Protein AF-A0A8T7BYX7-F1 (afdb_monomer)

Secondary structure (DSSP, 8-state):
------TTTHHHHHHHHHHH-S-EEEE--SSHHHHHHHHHHHTTS-GGGEEEE----TT--HHHHHHHHHHHHHHHTTTSSSPPPTTGGGSSEEEEEGGGEEEEESSHHHHHHHTT-S------------

Nearest PDB structures (foldseek):
  6b2o-assembly1_A  TM=6.952E-01  e=5.140E-01  Lactiplantibacillus plantarum
  5unm-assembly1_E  TM=6.655E-01  e=6.237E-01  Lactiplantibacillus plantarum
  6utt-assembly1_A  TM=6.910E-01  e=8.071E-01  Lactiplantibacillus plantarum
  5udr-assembly1_A  TM=6.917E-01  e=9.181E-01  Lactiplantibacillus plantarum
  5udv-assembly1_E  TM=5.886E-01  e=6.237E-01  Lactiplantibacillus plantarum WCFS1

Foldseek 3Di:
DDDDDDPPCVVVVLLVCLVPAQADEQEFADDPVSLVSLLSSQVPHFQLRYKYFQDPDPPRDPVRSLVRLVSQQVSQPVRAPHGDDSVLSSARMWGADPRRHIDGDNDVVRSCVVSVNPPPPPPDPPPPDD

Structure (mmCIF, N/CA/C/O backbone):
data_AF-A0A8T7BYX7-F1
#
_entry.id   AF-A0A8T7BYX7-F1
#
loop_
_atom_site.group_PDB
_atom_site.id
_atom_site.type_symbol
_atom_site.label_atom_id
_atom_site.label_alt_id
_atom_site.label_comp_id
_atom_site.label_asym_id
_atom_site.label_entity_id
_atom_site.label_seq_id
_atom_site.pdbx_PDB_ins_code
_atom_site.Cartn_x
_atom_site.Cartn_y
_atom_site.Cartn_z
_atom_site.occupancy
_atom_site.B_iso_or_equiv
_atom_site.auth_seq_id
_atom_site.auth_comp_id
_atom_site.auth_asym_id
_atom_site.auth_atom_id
_atom_site.pdbx_PDB_model_num
ATOM 1 N N . HIS A 1 1 ? 11.652 -15.742 9.737 1.00 40.00 1 HIS A N 1
ATOM 2 C CA . HIS A 1 1 ? 11.563 -17.059 9.067 1.00 40.00 1 HIS A CA 1
ATOM 3 C C . HIS A 1 1 ? 11.508 -16.824 7.559 1.00 40.00 1 HIS A C 1
ATOM 5 O O . HIS A 1 1 ? 10.783 -15.927 7.155 1.00 40.00 1 HIS A O 1
ATOM 11 N N . ARG A 1 2 ? 12.275 -17.551 6.734 1.00 43.56 2 ARG A N 1
ATOM 12 C CA . ARG A 1 2 ? 12.203 -17.481 5.259 1.00 43.56 2 ARG A CA 1
ATOM 13 C C . ARG A 1 2 ? 11.669 -18.828 4.767 1.00 43.56 2 ARG A C 1
ATOM 15 O O . ARG A 1 2 ? 12.250 -19.848 5.122 1.00 43.56 2 ARG A O 1
ATOM 22 N N . LEU A 1 3 ? 10.552 -18.833 4.042 1.00 48.19 3 LEU A N 1
ATOM 23 C CA . LEU A 1 3 ? 9.864 -20.043 3.575 1.00 48.19 3 LEU A CA 1
ATOM 24 C C . LEU A 1 3 ? 9.973 -20.094 2.046 1.00 48.19 3 LEU A C 1
ATOM 26 O O . LEU A 1 3 ? 9.610 -19.130 1.379 1.00 48.19 3 LEU A O 1
ATOM 30 N N . TYR A 1 4 ? 10.520 -21.181 1.504 1.00 48.09 4 TYR A 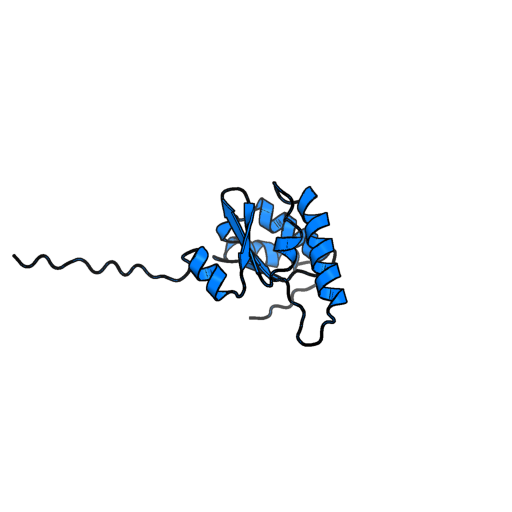N 1
ATOM 31 C CA . TYR A 1 4 ? 10.539 -21.441 0.064 1.00 48.09 4 TYR A CA 1
ATOM 32 C C . TYR A 1 4 ? 9.422 -22.434 -0.245 1.00 48.09 4 TYR A C 1
ATOM 34 O O . TYR A 1 4 ? 9.427 -23.542 0.285 1.00 48.09 4 TYR A O 1
ATOM 42 N N . VAL A 1 5 ? 8.463 -22.024 -1.073 1.00 53.12 5 VAL A N 1
ATOM 43 C CA . VAL A 1 5 ? 7.331 -22.854 -1.502 1.00 53.12 5 VAL A CA 1
ATOM 44 C C . VAL A 1 5 ? 7.471 -23.125 -2.999 1.00 53.12 5 VAL A C 1
ATOM 46 O O . VAL A 1 5 ? 7.904 -22.247 -3.747 1.00 53.12 5 VAL A O 1
ATOM 49 N N . GLY A 1 6 ? 7.154 -24.349 -3.427 1.00 51.69 6 GLY A N 1
ATOM 50 C CA . GLY A 1 6 ? 7.146 -24.733 -4.840 1.00 51.69 6 GLY A CA 1
ATOM 51 C C . GLY A 1 6 ? 6.195 -23.859 -5.667 1.00 51.69 6 GLY A C 1
ATOM 52 O O . GLY A 1 6 ? 5.229 -23.304 -5.143 1.00 51.69 6 GLY A O 1
ATOM 53 N N . HIS A 1 7 ? 6.482 -23.736 -6.966 1.00 57.00 7 HIS A N 1
ATOM 54 C CA . HIS A 1 7 ? 5.829 -22.804 -7.897 1.00 57.00 7 HIS A CA 1
ATOM 55 C C . HIS A 1 7 ? 4.289 -22.908 -7.936 1.00 57.00 7 HIS A C 1
ATOM 57 O O . HIS A 1 7 ? 3.628 -21.913 -8.229 1.00 57.00 7 HIS A O 1
ATOM 63 N N . ASP A 1 8 ? 3.722 -24.052 -7.544 1.00 58.06 8 ASP A N 1
ATOM 64 C CA . ASP A 1 8 ? 2.284 -24.323 -7.649 1.00 58.06 8 ASP A CA 1
ATOM 65 C C . ASP A 1 8 ? 1.480 -24.081 -6.353 1.00 58.06 8 ASP A C 1
ATOM 67 O O . ASP A 1 8 ? 0.257 -24.022 -6.408 1.00 58.06 8 ASP A O 1
ATOM 71 N N . SER A 1 9 ? 2.121 -23.871 -5.193 1.00 67.25 9 SER A N 1
ATOM 72 C CA . SER A 1 9 ? 1.434 -23.770 -3.881 1.00 67.25 9 SER A CA 1
ATOM 73 C C . SER A 1 9 ? 1.776 -22.521 -3.055 1.00 67.25 9 SER A C 1
ATOM 75 O O . SER A 1 9 ? 1.276 -22.328 -1.941 1.00 67.25 9 SER A O 1
ATOM 77 N N . TRP A 1 10 ? 2.601 -21.617 -3.592 1.00 78.00 10 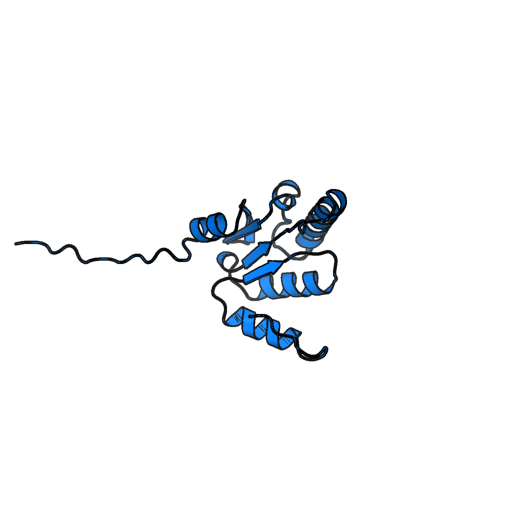TRP A N 1
ATOM 78 C CA . TRP A 1 10 ? 3.013 -20.410 -2.864 1.00 78.00 10 TRP A CA 1
ATOM 79 C C . TRP A 1 10 ? 1.851 -19.440 -2.609 1.00 78.00 10 TRP A C 1
ATOM 81 O O . TRP A 1 10 ? 1.795 -18.834 -1.542 1.00 78.00 10 TRP A O 1
ATOM 91 N N . LYS A 1 11 ? 0.882 -19.342 -3.532 1.00 79.31 11 LYS A N 1
ATOM 92 C CA . LYS A 1 11 ? -0.290 -18.462 -3.380 1.00 79.31 11 LYS A CA 1
ATOM 93 C C . LYS A 1 11 ? -1.172 -18.866 -2.203 1.00 79.31 11 LYS A C 1
ATOM 95 O O . LYS A 1 11 ? -1.575 -18.007 -1.429 1.00 79.31 11 LYS A O 1
ATOM 100 N N . GLU A 1 12 ? -1.440 -20.159 -2.044 1.00 82.00 12 GLU A N 1
ATOM 101 C CA . GLU A 1 12 ? -2.227 -20.677 -0.917 1.00 82.00 12 GLU A CA 1
ATOM 102 C C . GLU A 1 12 ? -1.525 -20.411 0.414 1.00 82.00 12 GLU A C 1
ATOM 104 O O . GLU A 1 12 ? -2.153 -19.976 1.375 1.00 82.00 12 GLU A O 1
ATOM 109 N N . THR A 1 13 ? -0.200 -20.572 0.440 1.00 82.12 13 THR A N 1
ATOM 110 C CA . THR A 1 13 ? 0.608 -20.259 1.625 1.00 82.12 13 THR A CA 1
ATOM 111 C C . THR A 1 13 ? 0.541 -18.771 1.975 1.00 82.12 13 THR A C 1
ATOM 113 O O . THR A 1 13 ? 0.392 -18.423 3.144 1.00 82.12 13 THR A O 1
ATOM 116 N N . VAL A 1 14 ? 0.623 -17.879 0.981 1.00 81.25 14 VAL A N 1
ATOM 117 C CA . VAL A 1 14 ? 0.481 -16.430 1.196 1.00 81.25 14 VAL A CA 1
ATOM 118 C C . VAL A 1 14 ? -0.894 -16.104 1.779 1.00 81.25 14 VAL A C 1
ATOM 120 O O . VAL A 1 14 ? -0.974 -15.345 2.741 1.00 81.25 14 VAL A O 1
ATOM 123 N N . LEU A 1 15 ? -1.962 -16.711 1.257 1.00 84.00 15 LEU A N 1
ATOM 124 C CA . LEU A 1 15 ? -3.319 -16.502 1.764 1.00 84.00 15 LEU A CA 1
ATOM 125 C C . LEU A 1 15 ? -3.506 -17.017 3.204 1.00 84.00 15 LEU A C 1
ATOM 127 O O . LEU A 1 15 ? -4.129 -16.321 4.005 1.00 84.00 15 LEU A O 1
ATOM 131 N N . ASP A 1 16 ? -2.943 -18.177 3.563 1.00 83.75 16 ASP A N 1
ATOM 132 C CA . ASP A 1 16 ? -2.970 -18.678 4.951 1.00 83.75 16 ASP A CA 1
ATOM 133 C C . ASP A 1 16 ? -2.227 -17.733 5.905 1.00 83.75 16 ASP A C 1
ATOM 135 O O . ASP A 1 16 ? -2.753 -17.334 6.947 1.00 83.75 16 ASP A O 1
ATOM 139 N N . LEU A 1 17 ? -1.016 -17.311 5.524 1.00 82.75 17 LEU A N 1
ATOM 140 C CA . LEU A 1 17 ? -0.222 -16.375 6.318 1.00 82.75 17 LEU A CA 1
ATOM 141 C C . LEU A 1 17 ? -0.933 -15.030 6.480 1.00 82.75 17 LEU A C 1
ATOM 143 O O . LEU A 1 17 ? -0.866 -14.445 7.563 1.00 82.75 17 LEU A O 1
ATOM 147 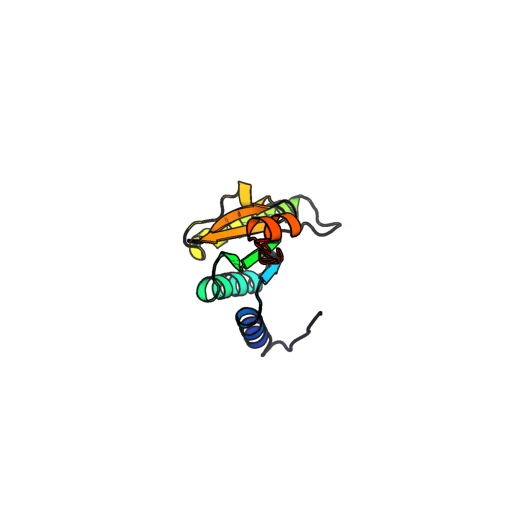N N . MET A 1 18 ? -1.642 -14.565 5.447 1.00 84.69 18 MET A N 1
ATOM 148 C CA . MET A 1 18 ? -2.452 -13.354 5.525 1.00 84.69 18 MET A CA 1
ATOM 149 C C . MET A 1 18 ? -3.531 -13.458 6.603 1.00 84.69 18 MET A C 1
ATOM 151 O O . MET A 1 18 ? -3.646 -12.561 7.431 1.00 84.69 18 MET A O 1
ATOM 155 N N . GLY A 1 19 ? -4.266 -14.572 6.653 1.00 79.88 19 GLY A N 1
ATOM 156 C CA . GLY A 1 19 ? -5.345 -14.761 7.627 1.00 79.88 19 GLY A CA 1
ATOM 157 C C . GLY A 1 19 ? -4.882 -14.892 9.083 1.00 79.88 19 GLY A C 1
ATOM 158 O O . GLY A 1 19 ? -5.674 -14.687 9.999 1.00 79.88 19 GLY A O 1
ATOM 159 N N . ARG A 1 20 ? -3.612 -15.237 9.318 1.00 84.19 20 ARG A N 1
ATOM 160 C CA . ARG A 1 20 ? -3.075 -15.522 10.661 1.00 84.19 20 ARG A CA 1
ATOM 161 C C . ARG A 1 20 ? -2.200 -14.408 11.232 1.00 84.19 20 ARG A C 1
ATOM 163 O O . ARG A 1 20 ? -1.831 -14.467 12.405 1.00 84.19 20 ARG A O 1
ATOM 170 N N . SER A 1 21 ? -1.831 -13.426 10.415 1.00 85.81 21 SER A N 1
ATOM 171 C CA . SER A 1 21 ? -0.901 -12.364 10.798 1.00 85.81 21 SER A CA 1
ATOM 172 C C . SER A 1 21 ? -1.639 -11.160 11.378 1.00 85.81 21 SER A C 1
ATOM 174 O O . SER A 1 21 ? -2.659 -10.736 10.850 1.00 85.81 21 SER A O 1
ATOM 176 N N . GLN A 1 22 ? -1.093 -10.571 12.445 1.00 86.69 22 GLN A N 1
ATOM 177 C CA . GLN A 1 22 ? -1.600 -9.305 13.002 1.00 86.69 22 GLN A CA 1
ATOM 178 C C . GLN A 1 22 ? -1.164 -8.085 12.178 1.00 86.69 22 GLN A C 1
ATOM 180 O O . GLN A 1 22 ? -1.811 -7.044 12.219 1.00 86.69 22 GLN A O 1
ATOM 185 N N . LEU A 1 23 ? -0.055 -8.215 11.447 1.00 91.25 23 LEU A N 1
ATOM 186 C CA . LEU A 1 23 ? 0.488 -7.189 10.570 1.00 91.25 23 LEU A CA 1
ATOM 187 C C . LEU A 1 23 ? 1.201 -7.858 9.398 1.00 91.25 23 LEU A C 1
ATOM 189 O O . LEU A 1 23 ? 1.989 -8.786 9.593 1.00 91.25 23 LEU A O 1
ATOM 193 N N . ILE A 1 24 ? 0.961 -7.357 8.195 1.00 91.94 24 ILE A N 1
ATOM 194 C CA . ILE A 1 24 ? 1.599 -7.805 6.965 1.00 91.94 24 ILE A CA 1
ATOM 195 C C . ILE A 1 24 ? 2.405 -6.658 6.393 1.00 91.94 24 ILE A C 1
ATOM 197 O O . ILE A 1 24 ? 1.885 -5.568 6.173 1.00 91.94 24 ILE A O 1
ATOM 201 N N . VAL A 1 25 ? 3.677 -6.933 6.117 1.00 91.31 25 VAL A N 1
ATOM 202 C CA . VAL A 1 25 ? 4.573 -5.998 5.443 1.00 91.31 25 VAL A CA 1
ATOM 203 C C . VAL A 1 25 ? 4.844 -6.527 4.040 1.00 91.31 25 VAL A C 1
ATOM 205 O O . VAL A 1 25 ? 5.585 -7.496 3.871 1.00 91.31 25 VAL A O 1
ATOM 208 N N . LEU A 1 26 ? 4.241 -5.897 3.035 1.00 90.88 26 LEU A N 1
ATOM 209 C CA . LEU A 1 26 ? 4.488 -6.189 1.629 1.00 90.88 26 LEU A CA 1
ATOM 210 C C . LEU A 1 26 ? 5.675 -5.361 1.141 1.00 90.88 26 LEU A C 1
ATOM 212 O O . LEU A 1 26 ? 5.596 -4.136 1.057 1.00 90.88 26 LEU A O 1
ATOM 216 N N . ARG A 1 27 ? 6.771 -6.024 0.768 1.00 88.56 27 ARG A N 1
ATOM 217 C CA . ARG A 1 27 ? 7.861 -5.355 0.053 1.00 88.56 27 ARG A CA 1
ATOM 218 C C . ARG A 1 27 ? 7.438 -5.137 -1.397 1.00 88.56 27 ARG A C 1
ATOM 220 O O . ARG A 1 27 ? 7.238 -6.110 -2.120 1.00 88.56 27 ARG A O 1
ATOM 227 N N . ILE A 1 28 ? 7.333 -3.881 -1.820 1.00 86.19 28 ILE A N 1
ATOM 228 C CA . ILE A 1 28 ? 6.971 -3.561 -3.201 1.00 86.19 28 ILE A CA 1
ATOM 229 C C . ILE A 1 28 ? 8.182 -3.720 -4.135 1.00 86.19 28 ILE A C 1
ATOM 231 O O . ILE A 1 28 ? 9.339 -3.601 -3.732 1.00 86.19 28 ILE A O 1
ATOM 235 N N . GLY A 1 29 ? 7.895 -3.979 -5.402 1.00 83.69 29 GLY A N 1
ATOM 236 C CA . GLY A 1 29 ? 8.840 -4.117 -6.500 1.00 83.69 29 GLY A CA 1
ATOM 237 C C . GLY A 1 29 ? 8.081 -4.038 -7.825 1.00 83.69 29 GLY A C 1
ATOM 238 O O . GLY A 1 29 ? 6.876 -3.793 -7.840 1.00 83.69 29 GLY A O 1
ATOM 239 N N . LEU A 1 30 ? 8.776 -4.250 -8.940 1.00 81.06 30 LEU A N 1
ATOM 240 C CA . LEU A 1 30 ? 8.220 -4.041 -10.287 1.00 81.06 30 LEU A CA 1
ATOM 241 C C . LEU A 1 30 ? 7.561 -5.289 -10.906 1.00 81.06 30 LEU A C 1
ATOM 243 O O . LEU A 1 30 ? 7.219 -5.283 -12.086 1.00 81.06 30 LEU A O 1
ATOM 247 N N . THR A 1 31 ? 7.434 -6.387 -10.158 1.00 79.56 31 THR A N 1
ATOM 248 C CA . THR A 1 31 ? 6.966 -7.672 -10.700 1.00 79.56 31 THR A CA 1
ATOM 249 C C . THR A 1 31 ? 5.446 -7.825 -10.611 1.00 79.56 31 THR A C 1
ATOM 251 O O . THR A 1 31 ? 4.801 -7.337 -9.685 1.00 79.56 31 THR A O 1
ATOM 254 N N . GLU A 1 32 ? 4.857 -8.578 -11.545 1.00 72.31 32 GLU A N 1
ATOM 255 C CA . GLU A 1 32 ? 3.404 -8.821 -11.578 1.00 72.31 32 GLU A CA 1
ATOM 256 C C . GLU A 1 32 ? 2.876 -9.564 -10.341 1.00 72.31 32 GLU A C 1
ATOM 258 O O . GLU A 1 32 ? 1.740 -9.342 -9.921 1.00 72.31 32 GLU A O 1
ATOM 263 N N . GLY A 1 33 ? 3.704 -10.419 -9.726 1.00 76.75 33 GLY A N 1
ATOM 264 C CA . GLY A 1 33 ? 3.340 -11.150 -8.508 1.00 76.75 33 GLY A CA 1
ATOM 265 C C . GLY A 1 33 ? 2.940 -10.220 -7.361 1.00 76.75 33 GLY A C 1
ATOM 266 O O . GLY A 1 33 ? 1.998 -10.516 -6.632 1.00 76.75 33 GLY A O 1
ATOM 267 N N . ILE A 1 34 ? 3.569 -9.049 -7.277 1.00 78.31 34 ILE A N 1
ATOM 268 C CA . ILE A 1 34 ? 3.331 -8.066 -6.218 1.00 78.31 34 ILE A CA 1
ATOM 269 C C . ILE A 1 34 ? 1.970 -7.381 -6.385 1.00 78.31 34 ILE A C 1
ATOM 271 O O . ILE A 1 34 ? 1.292 -7.100 -5.400 1.00 78.31 34 ILE A O 1
ATOM 275 N N . LEU A 1 35 ? 1.513 -7.168 -7.623 1.00 80.12 35 LEU A N 1
ATOM 276 C CA . LEU A 1 35 ? 0.167 -6.641 -7.877 1.00 80.12 35 LEU A CA 1
ATOM 277 C C . LEU A 1 35 ? -0.914 -7.643 -7.480 1.00 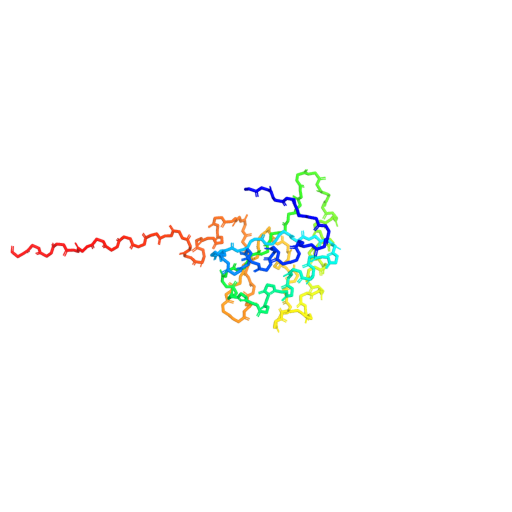80.12 35 LEU A C 1
ATOM 279 O O . LEU A 1 35 ? -1.956 -7.255 -6.948 1.00 80.12 35 LEU A O 1
ATOM 283 N N . TRP A 1 36 ? -0.658 -8.935 -7.705 1.00 85.50 36 TRP A N 1
ATOM 284 C CA . TRP A 1 36 ? -1.537 -9.990 -7.214 1.00 85.50 36 TRP A CA 1
ATOM 285 C C . TRP A 1 36 ? -1.579 -9.989 -5.679 1.00 85.50 36 TRP A C 1
ATOM 287 O O . TRP A 1 36 ? -2.671 -10.015 -5.116 1.00 85.50 36 TRP A O 1
ATOM 297 N N . GLU A 1 37 ? -0.437 -9.892 -4.995 1.00 84.94 37 GLU A N 1
ATOM 298 C CA . GLU A 1 37 ? -0.377 -9.836 -3.525 1.00 84.94 37 GLU A CA 1
ATOM 299 C C . GLU A 1 37 ? -1.108 -8.610 -2.963 1.00 84.94 37 GLU A C 1
ATOM 301 O O . GLU A 1 37 ? -1.929 -8.758 -2.058 1.00 84.94 37 GLU A O 1
ATOM 306 N N . LEU A 1 38 ? -0.882 -7.425 -3.543 1.00 86.38 38 LEU A N 1
ATOM 307 C CA . LEU A 1 38 ? -1.541 -6.180 -3.142 1.00 86.38 38 LEU A CA 1
ATOM 308 C C . LEU A 1 38 ? -3.064 -6.284 -3.270 1.00 86.38 38 LEU A C 1
ATOM 310 O O . LEU A 1 38 ? -3.783 -5.985 -2.320 1.00 86.38 38 LEU A O 1
ATOM 314 N N . LYS A 1 39 ? -3.563 -6.766 -4.416 1.00 88.44 39 LYS A N 1
ATOM 315 C CA . LYS A 1 39 ? -5.002 -6.960 -4.623 1.00 88.44 39 LYS A CA 1
ATOM 316 C C . LYS A 1 39 ? -5.591 -7.933 -3.600 1.00 88.44 39 LYS A C 1
ATOM 318 O O . LYS A 1 39 ? -6.618 -7.649 -2.995 1.00 88.44 39 LYS A O 1
ATOM 323 N N . ASN A 1 40 ? -4.930 -9.070 -3.373 1.00 87.88 40 ASN A N 1
ATOM 324 C CA . ASN A 1 40 ? -5.452 -10.072 -2.445 1.00 87.88 40 ASN A CA 1
ATOM 325 C C . ASN A 1 40 ? -5.434 -9.602 -0.987 1.00 87.88 40 ASN A C 1
ATOM 327 O O . ASN A 1 40 ? -6.336 -9.987 -0.242 1.00 87.88 40 ASN A O 1
ATOM 331 N N . ALA A 1 41 ? -4.449 -8.787 -0.606 1.00 87.69 41 ALA A N 1
ATOM 332 C CA . ALA A 1 41 ? -4.392 -8.144 0.699 1.00 87.69 41 ALA A CA 1
ATOM 333 C C . ALA A 1 41 ? -5.583 -7.199 0.899 1.00 87.69 41 ALA A C 1
ATOM 335 O O . ALA A 1 41 ? -6.262 -7.282 1.920 1.00 87.69 41 ALA A O 1
ATOM 336 N N . ILE A 1 42 ? -5.884 -6.362 -0.097 1.00 88.50 42 ILE A N 1
ATOM 337 C CA . ILE A 1 42 ? -6.971 -5.380 -0.004 1.00 88.50 42 ILE A CA 1
ATOM 338 C C . ILE A 1 42 ? -8.344 -6.034 0.137 1.00 88.50 42 ILE A C 1
ATOM 340 O O . ILE A 1 42 ? -9.171 -5.568 0.917 1.00 88.50 42 ILE A O 1
ATOM 344 N N . ASP A 1 43 ? -8.560 -7.153 -0.553 1.00 89.00 43 ASP A N 1
ATOM 345 C CA . ASP A 1 43 ? -9.828 -7.885 -0.508 1.00 89.00 43 ASP A CA 1
ATOM 346 C C . ASP A 1 43 ? -10.071 -8.622 0.827 1.00 89.00 43 ASP A C 1
ATOM 348 O O . ASP A 1 43 ? -11.191 -9.063 1.088 1.00 89.00 43 ASP A O 1
ATOM 352 N N . ARG A 1 44 ? -9.036 -8.835 1.653 1.00 88.69 44 ARG A N 1
ATOM 353 C CA . ARG A 1 44 ? -9.092 -9.778 2.792 1.00 88.69 44 ARG A CA 1
ATOM 354 C C . ARG A 1 44 ? -8.732 -9.183 4.139 1.00 88.69 44 ARG A C 1
ATOM 356 O O . ARG A 1 44 ? -9.104 -9.756 5.160 1.00 88.69 44 ARG A O 1
ATOM 363 N N . LEU A 1 45 ? -7.973 -8.097 4.153 1.00 90.19 45 LEU A N 1
ATOM 364 C CA . LEU A 1 45 ? -7.370 -7.572 5.368 1.00 90.19 45 LEU A CA 1
ATOM 365 C C . LEU A 1 45 ? -8.019 -6.253 5.776 1.00 90.19 45 LEU A C 1
ATOM 367 O O . LEU A 1 45 ? -8.372 -5.449 4.910 1.00 90.19 45 LEU A O 1
ATOM 371 N N . PRO A 1 46 ? -8.128 -5.973 7.086 1.00 92.25 46 PRO A N 1
ATOM 372 C CA . PRO A 1 46 ? -8.369 -4.610 7.524 1.00 92.25 46 PRO A CA 1
ATOM 373 C C . PRO A 1 46 ? -7.169 -3.726 7.129 1.00 92.25 46 PRO A C 1
ATOM 375 O O . PRO A 1 46 ? -6.023 -4.182 7.266 1.00 92.25 46 PRO A O 1
ATOM 378 N N . PRO A 1 47 ? -7.394 -2.475 6.676 1.00 94.31 47 PRO A N 1
ATOM 379 C CA . PRO A 1 47 ? -6.327 -1.565 6.245 1.00 94.31 47 PRO A CA 1
ATOM 380 C C . PRO A 1 47 ? -5.186 -1.433 7.264 1.00 94.31 47 PRO A C 1
ATOM 382 O O . PRO A 1 47 ? -4.012 -1.426 6.902 1.00 94.31 47 PRO A O 1
ATOM 385 N N . GLU A 1 48 ? -5.527 -1.404 8.552 1.00 95.00 48 GLU A N 1
ATOM 386 C CA . GLU A 1 48 ? -4.600 -1.222 9.671 1.00 95.0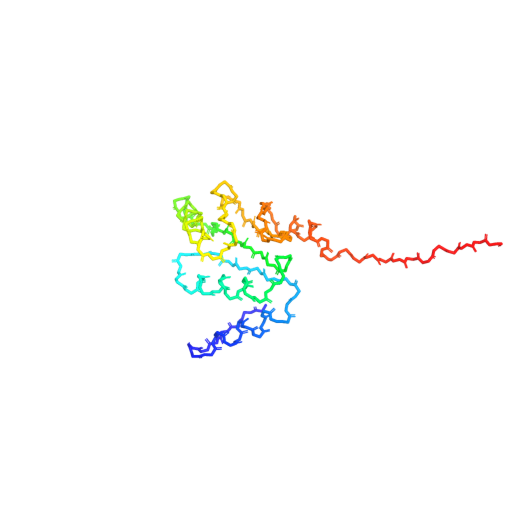0 48 GLU A CA 1
ATOM 387 C C . GLU A 1 48 ? -3.651 -2.411 9.888 1.00 95.00 48 GLU A C 1
ATOM 389 O O . GLU A 1 48 ? -2.677 -2.298 10.624 1.00 95.00 48 GLU A O 1
ATOM 394 N N . SER A 1 49 ? -3.911 -3.555 9.255 1.00 93.50 49 SER A N 1
ATOM 395 C CA . SER A 1 49 ? -3.038 -4.734 9.317 1.00 93.50 49 SER A CA 1
ATOM 396 C C . SER A 1 49 ? -2.089 -4.844 8.123 1.00 93.50 49 SER A C 1
ATOM 398 O O . SER A 1 49 ? -1.350 -5.822 8.019 1.00 93.50 49 SER A O 1
ATOM 400 N N . PHE A 1 50 ? -2.079 -3.857 7.223 1.00 94.62 50 PHE A N 1
ATOM 401 C CA . PHE A 1 50 ? -1.297 -3.902 5.994 1.00 94.62 50 PHE A CA 1
ATOM 402 C C . PHE A 1 50 ? -0.348 -2.709 5.862 1.00 94.62 50 PHE A C 1
ATOM 404 O O . PHE A 1 50 ? -0.715 -1.550 6.054 1.00 94.62 50 PHE A O 1
ATOM 411 N N . VAL A 1 51 ? 0.901 -3.006 5.511 1.00 94.69 51 VAL A N 1
ATOM 412 C CA . VAL A 1 51 ? 1.984 -2.035 5.363 1.00 94.69 51 VAL A CA 1
ATOM 413 C C . VAL A 1 51 ? 2.723 -2.325 4.070 1.00 94.69 51 VAL A C 1
ATOM 415 O O . VAL A 1 51 ? 3.114 -3.461 3.812 1.00 94.69 51 VAL A O 1
ATOM 418 N N . ILE A 1 52 ? 2.968 -1.295 3.273 1.00 93.56 52 ILE A N 1
ATOM 419 C CA . ILE A 1 52 ? 3.849 -1.368 2.111 1.00 93.56 52 ILE A CA 1
ATOM 420 C C . ILE A 1 52 ? 5.231 -0.886 2.537 1.00 93.56 52 ILE A C 1
ATOM 422 O O . ILE A 1 52 ? 5.367 0.156 3.173 1.00 93.56 52 ILE A O 1
ATOM 426 N N . TRP A 1 53 ? 6.259 -1.641 2.169 1.00 91.81 53 TRP A N 1
ATOM 427 C CA . TRP A 1 53 ? 7.659 -1.289 2.358 1.00 91.81 53 TRP A CA 1
ATOM 428 C C . TRP A 1 53 ? 8.306 -1.039 0.996 1.00 91.81 53 TRP A C 1
ATOM 430 O O . TRP A 1 53 ? 8.444 -1.951 0.176 1.00 91.81 53 TRP A O 1
ATOM 440 N N . ILE A 1 54 ? 8.677 0.215 0.762 1.00 86.19 54 ILE A N 1
ATOM 441 C CA . ILE A 1 54 ? 9.315 0.721 -0.448 1.00 86.19 54 ILE A CA 1
ATOM 442 C C . ILE A 1 54 ? 10.793 0.882 -0.127 1.00 86.19 54 ILE A C 1
ATOM 444 O O . ILE A 1 54 ? 11.245 1.877 0.432 1.00 86.19 54 ILE A O 1
ATOM 448 N N . VAL A 1 55 ? 11.553 -0.160 -0.430 1.00 72.38 55 VAL A N 1
ATOM 449 C CA . VAL A 1 55 ? 12.995 -0.185 -0.187 1.00 72.38 55 VAL A CA 1
ATOM 450 C C . VAL A 1 55 ? 13.690 0.223 -1.466 1.00 72.38 55 VAL A C 1
ATOM 452 O O . VAL A 1 55 ? 13.482 -0.469 -2.458 1.00 72.38 55 VAL A O 1
ATOM 455 N N . PRO A 1 56 ? 14.582 1.221 -1.449 1.00 61.25 56 PRO A N 1
ATOM 456 C CA . PRO A 1 56 ? 15.828 1.083 -2.166 1.00 61.25 56 PRO A CA 1
ATOM 457 C C . PRO A 1 56 ? 16.713 0.135 -1.353 1.00 61.25 56 PRO A C 1
ATOM 459 O O . PRO A 1 56 ? 17.131 0.447 -0.233 1.00 61.25 56 PRO A O 1
ATOM 462 N N . GLY A 1 57 ? 16.979 -1.061 -1.868 1.00 51.88 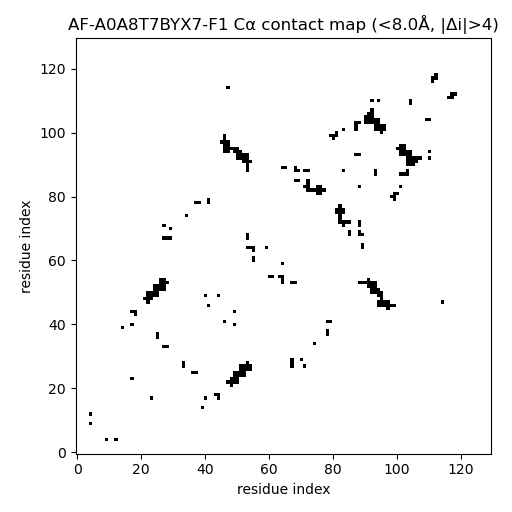57 GLY A N 1
ATOM 463 C CA . GLY A 1 57 ? 17.998 -1.955 -1.320 1.00 51.88 57 GLY A CA 1
ATOM 464 C C . GLY A 1 57 ? 19.304 -1.189 -1.096 1.00 51.88 57 GLY A C 1
ATOM 465 O O . GLY A 1 57 ? 19.617 -0.253 -1.829 1.00 51.88 57 GLY A O 1
ATOM 466 N N . LYS A 1 58 ? 20.109 -1.558 -0.091 1.00 44.00 58 LYS A N 1
ATOM 467 C CA . LYS A 1 58 ? 21.480 -1.024 0.008 1.00 44.00 58 LYS A CA 1
ATOM 468 C C . LYS A 1 58 ? 22.221 -1.369 -1.294 1.00 44.00 58 LYS A C 1
ATOM 470 O O . LYS A 1 58 ? 22.585 -2.523 -1.488 1.00 44.00 58 LYS A O 1
ATOM 475 N N . GLY A 1 59 ? 22.411 -0.377 -2.167 1.00 52.69 59 GLY A N 1
ATOM 476 C CA . GLY A 1 59 ? 22.997 -0.536 -3.504 1.00 52.69 59 GLY A CA 1
ATOM 477 C C . GLY A 1 59 ? 22.019 -0.392 -4.680 1.0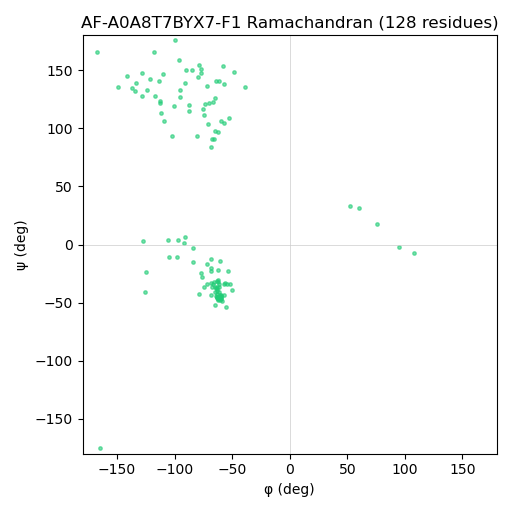0 52.69 59 GLY A C 1
ATOM 478 O O . GLY A 1 59 ? 22.480 -0.345 -5.817 1.00 52.69 59 GLY A O 1
ATOM 479 N N . GLU A 1 60 ? 20.709 -0.284 -4.439 1.00 59.62 60 GLU A N 1
ATOM 480 C CA . GLU A 1 60 ? 19.739 0.081 -5.478 1.00 59.62 60 GLU A CA 1
ATOM 481 C C . GLU A 1 60 ? 19.906 1.563 -5.827 1.00 59.62 60 GLU A C 1
ATOM 483 O O . GLU A 1 60 ? 20.137 2.427 -4.972 1.00 59.62 60 GLU A O 1
ATOM 488 N N . ARG A 1 61 ? 19.872 1.853 -7.125 1.00 65.38 61 ARG A N 1
ATOM 489 C CA . ARG A 1 61 ? 20.105 3.199 -7.639 1.00 65.38 61 ARG A CA 1
ATOM 490 C C . ARG A 1 61 ? 18.849 4.051 -7.422 1.00 65.38 61 ARG A C 1
ATOM 492 O O . ARG A 1 61 ? 17.730 3.547 -7.448 1.00 65.38 61 ARG A O 1
ATOM 499 N N . ILE A 1 62 ? 19.032 5.361 -7.256 1.00 70.00 62 ILE A N 1
ATOM 500 C CA . ILE A 1 62 ? 17.936 6.334 -7.070 1.00 70.00 62 ILE A CA 1
ATOM 501 C C . ILE A 1 62 ? 16.858 6.207 -8.169 1.00 70.00 62 ILE A C 1
ATOM 503 O O . ILE A 1 62 ? 15.674 6.355 -7.884 1.00 70.00 62 ILE A O 1
ATOM 507 N N . ASP A 1 63 ? 17.240 5.860 -9.405 1.00 78.38 63 ASP A N 1
ATOM 508 C CA . ASP A 1 63 ? 16.302 5.669 -10.520 1.00 78.38 63 ASP A CA 1
ATOM 509 C C . ASP A 1 63 ? 15.385 4.446 -10.364 1.00 78.38 63 ASP A C 1
ATOM 511 O O . ASP A 1 63 ? 14.322 4.404 -10.977 1.00 78.38 63 ASP A O 1
ATOM 515 N N . GLU A 1 64 ? 15.762 3.449 -9.566 1.00 81.19 64 GLU A N 1
ATOM 516 C CA . GLU A 1 64 ? 14.929 2.275 -9.293 1.00 81.19 64 GLU A CA 1
ATOM 517 C C . GLU A 1 64 ? 13.840 2.583 -8.261 1.00 81.19 64 GLU A C 1
ATOM 519 O O . GLU A 1 64 ? 12.675 2.248 -8.480 1.00 81.19 64 GLU A O 1
ATOM 524 N N . ALA A 1 65 ? 14.182 3.316 -7.199 1.00 80.75 65 ALA A N 1
ATOM 525 C CA . ALA A 1 65 ? 13.213 3.782 -6.209 1.00 80.75 65 ALA A CA 1
ATOM 526 C C . ALA A 1 65 ? 12.149 4.702 -6.833 1.00 80.75 65 ALA A C 1
ATOM 528 O O . ALA A 1 65 ? 10.959 4.569 -6.538 1.00 80.75 65 ALA A O 1
ATOM 529 N N . GLU A 1 66 ? 12.558 5.592 -7.743 1.00 85.44 66 GLU A N 1
ATOM 530 C CA . GLU A 1 66 ? 11.641 6.456 -8.499 1.00 85.44 66 GLU A CA 1
ATOM 531 C C . GLU A 1 66 ? 10.667 5.617 -9.347 1.00 85.44 66 GLU A C 1
ATOM 533 O O . GLU A 1 66 ? 9.451 5.802 -9.273 1.00 85.44 66 GLU A O 1
ATOM 538 N N . LYS A 1 67 ? 11.181 4.623 -10.091 1.00 88.69 67 LYS A N 1
ATOM 539 C CA . LYS A 1 67 ? 10.360 3.709 -10.905 1.00 88.69 67 LYS A CA 1
ATOM 540 C C . LYS A 1 67 ? 9.363 2.927 -10.061 1.00 88.69 67 LYS A C 1
ATOM 542 O O . LYS A 1 67 ? 8.212 2.789 -10.462 1.00 88.69 67 LYS A O 1
ATOM 547 N N . ILE A 1 68 ? 9.787 2.420 -8.905 1.00 89.00 68 ILE A N 1
ATOM 548 C CA . ILE A 1 68 ? 8.912 1.695 -7.978 1.00 89.00 68 ILE A CA 1
ATOM 549 C C . ILE A 1 68 ? 7.806 2.617 -7.454 1.00 89.00 68 ILE A C 1
ATOM 551 O O . ILE A 1 68 ? 6.640 2.225 -7.452 1.00 89.00 68 ILE A O 1
ATOM 555 N N . SER A 1 69 ? 8.154 3.845 -7.064 1.00 89.75 69 SER A N 1
ATOM 556 C CA . SER A 1 69 ? 7.198 4.838 -6.556 1.00 89.75 69 SER A CA 1
ATOM 557 C C . SER A 1 69 ? 6.128 5.168 -7.598 1.00 89.75 69 SER A C 1
ATOM 559 O O . SER A 1 69 ? 4.932 5.186 -7.296 1.00 89.75 69 SER A O 1
ATOM 561 N N . GLN A 1 70 ? 6.557 5.382 -8.844 1.00 90.81 70 GLN A N 1
ATOM 562 C CA . GLN A 1 70 ? 5.671 5.690 -9.958 1.00 90.81 70 GLN A CA 1
ATOM 563 C C . GLN A 1 70 ? 4.798 4.493 -10.342 1.00 90.81 70 GLN A C 1
ATOM 565 O O . GLN A 1 70 ? 3.584 4.635 -10.481 1.00 90.81 70 GLN A O 1
ATOM 570 N N . HIS A 1 71 ? 5.385 3.296 -10.402 1.00 90.00 71 HIS A N 1
ATOM 571 C CA . HIS A 1 71 ? 4.645 2.063 -10.654 1.00 90.00 71 HIS A CA 1
ATOM 572 C C . HIS A 1 71 ? 3.569 1.817 -9.589 1.00 9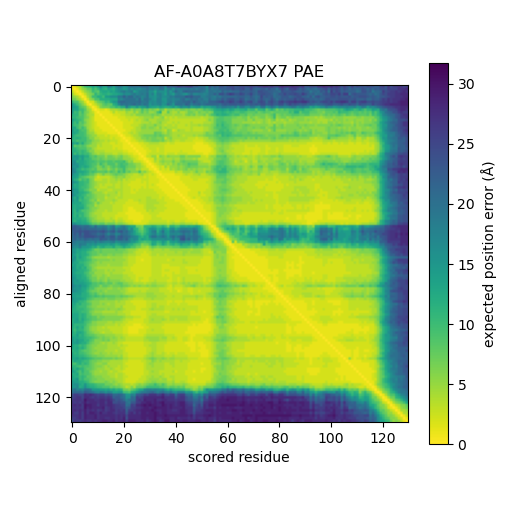0.00 71 HIS A C 1
ATOM 574 O O . HIS A 1 71 ? 2.432 1.489 -9.921 1.00 90.00 71 HIS A O 1
ATOM 580 N N . LEU A 1 72 ? 3.898 2.015 -8.308 1.00 90.81 72 LEU A N 1
ATOM 581 C CA . LEU A 1 72 ? 2.939 1.875 -7.216 1.00 90.81 72 LEU A CA 1
ATOM 582 C C . LEU A 1 72 ? 1.796 2.888 -7.339 1.00 90.81 72 LEU A C 1
ATOM 584 O O . LEU A 1 72 ? 0.634 2.498 -7.224 1.00 90.81 72 LEU A O 1
ATOM 588 N N . HIS A 1 73 ? 2.109 4.160 -7.606 1.00 92.75 73 HIS A N 1
ATOM 589 C CA . HIS A 1 73 ? 1.097 5.198 -7.812 1.00 92.75 73 HIS A CA 1
ATOM 590 C C . HIS A 1 73 ? 0.113 4.796 -8.920 1.00 92.75 73 HIS A C 1
ATOM 592 O O . HIS A 1 73 ? -1.091 4.713 -8.677 1.00 92.75 73 HIS A O 1
ATOM 598 N N . GLU A 1 74 ? 0.624 4.449 -10.102 1.00 91.56 74 GLU A N 1
ATOM 599 C CA . GLU A 1 74 ? -0.191 4.070 -11.260 1.00 91.56 74 GLU A CA 1
ATOM 600 C C . GLU A 1 74 ? -1.067 2.846 -10.985 1.00 91.56 74 GLU A C 1
ATOM 602 O O . GLU A 1 74 ? -2.253 2.826 -11.317 1.00 91.56 74 GLU A O 1
ATOM 607 N N . LYS A 1 75 ? -0.498 1.807 -10.367 1.00 89.62 75 LYS A N 1
ATOM 608 C CA . LYS A 1 75 ? -1.216 0.551 -10.131 1.00 89.62 75 LYS A CA 1
ATOM 609 C C . LYS A 1 75 ? -2.210 0.641 -8.981 1.00 89.62 75 LYS A C 1
ATOM 611 O O . LYS A 1 75 ? -3.222 -0.056 -9.010 1.00 89.62 75 LYS A O 1
ATOM 616 N N . SER A 1 76 ? -1.967 1.516 -8.008 1.00 90.44 76 SER A N 1
ATOM 617 C CA . SER A 1 76 ? -2.866 1.701 -6.870 1.00 90.44 76 SER A CA 1
ATOM 618 C C . SER A 1 76 ? -4.255 2.206 -7.272 1.00 90.44 76 SER A C 1
ATOM 620 O O . SER A 1 76 ? -5.237 1.783 -6.673 1.00 90.44 76 SER A O 1
ATOM 622 N N . ALA A 1 77 ? -4.362 3.020 -8.329 1.00 87.12 77 ALA A N 1
ATOM 623 C CA . ALA A 1 77 ? -5.622 3.620 -8.777 1.00 87.12 77 ALA A CA 1
ATOM 624 C C . ALA A 1 77 ? -6.692 2.605 -9.228 1.00 87.12 77 ALA A C 1
ATOM 626 O O . ALA A 1 77 ? -7.875 2.929 -9.247 1.00 87.12 77 ALA A O 1
ATOM 627 N N . GLY A 1 78 ? -6.287 1.386 -9.604 1.00 85.12 78 GLY A N 1
ATOM 628 C CA . GLY A 1 78 ? -7.199 0.306 -10.005 1.00 85.12 78 GLY A CA 1
ATOM 629 C C . GLY A 1 78 ? -7.363 -0.797 -8.961 1.00 85.12 78 GLY A C 1
ATOM 630 O O . GLY A 1 78 ? -7.984 -1.819 -9.252 1.00 85.12 78 GLY A O 1
ATOM 631 N N . ILE A 1 79 ? -6.749 -0.636 -7.789 1.00 89.19 79 ILE A N 1
ATOM 632 C CA . ILE A 1 79 ? -6.652 -1.677 -6.762 1.00 89.19 79 ILE A CA 1
ATOM 633 C C . ILE A 1 79 ? -7.175 -1.168 -5.410 1.00 89.19 79 ILE A C 1
ATOM 635 O O . ILE A 1 79 ? -7.886 -1.895 -4.723 1.00 89.19 79 ILE A O 1
ATOM 639 N N . LEU A 1 80 ? -6.856 0.073 -5.038 1.00 89.38 80 LEU A N 1
ATOM 640 C CA . LEU A 1 80 ? -7.333 0.718 -3.816 1.00 89.38 80 LEU A CA 1
ATOM 641 C C . LEU A 1 80 ? -8.570 1.590 -4.089 1.00 89.38 80 LEU A C 1
ATOM 643 O O . LEU A 1 80 ? -8.759 2.039 -5.221 1.00 89.38 80 LEU A O 1
ATOM 647 N N . PRO A 1 81 ? -9.384 1.891 -3.056 1.00 89.06 81 PRO A N 1
ATOM 648 C CA . PRO A 1 81 ? -10.480 2.858 -3.166 1.00 89.06 81 PRO A CA 1
ATOM 649 C C . PRO A 1 81 ? -10.024 4.247 -3.631 1.00 89.06 81 PRO A C 1
ATOM 651 O O . PRO A 1 81 ? -10.755 4.935 -4.339 1.00 89.06 81 PRO A O 1
ATOM 654 N N . GLU A 1 82 ? -8.812 4.647 -3.242 1.00 88.00 82 GLU A N 1
ATOM 655 C CA . GLU A 1 82 ? -8.146 5.865 -3.691 1.00 88.00 82 GLU A CA 1
ATOM 656 C C . GLU A 1 82 ? -6.696 5.535 -4.062 1.00 88.00 82 GLU A C 1
ATOM 658 O O . GLU A 1 82 ? -6.026 4.757 -3.376 1.00 88.00 82 GLU A O 1
ATOM 663 N N . ALA A 1 83 ? -6.206 6.121 -5.157 1.00 90.81 83 ALA A N 1
ATOM 664 C CA . ALA A 1 83 ? -4.812 5.974 -5.553 1.00 90.81 83 ALA A CA 1
ATOM 665 C C . ALA A 1 83 ? -3.886 6.538 -4.468 1.00 90.81 83 ALA A C 1
ATOM 667 O O . ALA A 1 83 ? -4.144 7.602 -3.906 1.00 90.81 83 ALA A O 1
ATOM 668 N N . ILE A 1 84 ? -2.762 5.872 -4.216 1.00 93.75 84 ILE A N 1
ATOM 669 C CA . ILE A 1 84 ? -1.748 6.391 -3.300 1.00 93.75 84 ILE A CA 1
ATOM 670 C C . ILE A 1 84 ? -1.094 7.604 -3.968 1.00 93.75 84 ILE A C 1
ATOM 672 O O . ILE A 1 84 ? -0.535 7.446 -5.055 1.00 93.75 84 ILE A O 1
ATOM 676 N N . PRO A 1 85 ? -1.110 8.804 -3.361 1.00 95.31 85 PRO A N 1
ATOM 677 C CA . PRO A 1 85 ? -0.438 9.970 -3.922 1.00 95.31 85 PRO A CA 1
ATOM 678 C C . PRO A 1 85 ? 1.056 9.712 -4.143 1.00 95.31 85 PRO A C 1
ATOM 680 O O . PRO A 1 85 ? 1.725 9.162 -3.267 1.00 95.31 85 PRO A O 1
ATOM 683 N N . LEU A 1 86 ? 1.600 10.173 -5.275 1.00 91.62 86 LEU A N 1
ATOM 684 C CA . LEU A 1 86 ? 3.008 9.959 -5.633 1.00 91.62 86 LEU A CA 1
ATOM 685 C C . LEU A 1 86 ? 3.983 10.439 -4.542 1.00 91.62 86 LEU A C 1
ATOM 687 O O . LEU A 1 86 ? 5.010 9.810 -4.316 1.00 91.62 86 LEU A O 1
ATOM 691 N N . GLU A 1 87 ? 3.649 11.511 -3.821 1.00 91.62 87 GLU A N 1
ATOM 692 C CA . GLU A 1 87 ? 4.475 12.011 -2.713 1.00 91.62 87 GLU A CA 1
ATOM 693 C C . GLU A 1 87 ? 4.542 11.041 -1.525 1.00 91.62 87 GLU A C 1
ATOM 695 O O . GLU A 1 87 ? 5.574 10.936 -0.866 1.00 91.62 87 GLU A O 1
ATOM 700 N N . ILE A 1 88 ? 3.473 10.279 -1.272 1.00 93.25 88 ILE A N 1
ATOM 701 C CA . ILE A 1 88 ? 3.470 9.229 -0.246 1.00 93.25 88 ILE A CA 1
ATOM 702 C C . ILE A 1 88 ? 4.269 8.017 -0.740 1.00 93.25 88 ILE A C 1
ATOM 704 O O . ILE A 1 88 ? 5.023 7.440 0.043 1.00 93.25 88 ILE A O 1
ATOM 708 N N . CYS A 1 89 ? 4.202 7.697 -2.039 1.00 90.31 89 CYS A N 1
ATOM 709 C CA . CYS A 1 89 ? 5.000 6.638 -2.670 1.00 90.31 89 CYS A CA 1
ATOM 710 C C . CYS A 1 89 ? 6.520 6.849 -2.583 1.00 90.31 89 CYS A C 1
ATOM 712 O O . CYS A 1 89 ? 7.256 5.903 -2.815 1.00 90.31 89 CYS A O 1
ATOM 714 N N . LYS A 1 90 ? 7.006 8.045 -2.234 1.00 87.94 90 LYS A N 1
ATOM 715 C CA . LYS A 1 90 ? 8.440 8.307 -2.003 1.00 87.94 90 LYS A CA 1
ATOM 716 C C . LYS A 1 90 ? 8.906 7.942 -0.585 1.00 87.94 90 LYS A C 1
ATOM 718 O O . LYS A 1 90 ? 10.080 8.105 -0.257 1.00 87.94 90 LYS A O 1
ATOM 723 N N . SER A 1 91 ? 7.991 7.510 0.282 1.00 90.00 91 SER A N 1
ATOM 724 C CA . SER A 1 91 ? 8.288 7.148 1.672 1.00 90.00 91 SER A CA 1
ATOM 725 C C . SER A 1 91 ? 8.776 5.710 1.774 1.00 90.00 91 SER A C 1
ATOM 727 O O . SER A 1 91 ? 8.333 4.862 1.013 1.00 90.00 91 SER A O 1
ATOM 729 N N . GLU A 1 92 ? 9.630 5.407 2.754 1.00 89.06 92 GLU A N 1
ATOM 730 C CA . GLU A 1 92 ? 10.127 4.037 2.947 1.00 89.06 92 GLU A CA 1
ATOM 731 C C . GLU A 1 92 ? 9.003 3.070 3.345 1.00 89.06 92 GLU A C 1
ATOM 733 O O . GLU A 1 92 ? 8.980 1.922 2.916 1.00 89.06 92 GLU A O 1
ATOM 738 N N . PHE A 1 93 ? 8.040 3.531 4.142 1.00 93.44 93 PHE A N 1
ATOM 739 C CA . PHE A 1 93 ? 6.873 2.746 4.524 1.00 93.44 93 PHE A CA 1
ATOM 740 C C . PHE A 1 93 ? 5.584 3.518 4.256 1.00 93.44 93 PHE A C 1
ATOM 742 O O . PHE A 1 93 ? 5.532 4.739 4.420 1.00 93.44 93 PHE A O 1
ATOM 749 N N . ILE A 1 94 ? 4.528 2.785 3.911 1.00 95.25 94 ILE A N 1
ATOM 750 C CA . ILE A 1 94 ? 3.157 3.287 3.818 1.00 95.25 94 ILE A CA 1
ATOM 751 C C . ILE A 1 94 ? 2.274 2.366 4.643 1.00 95.25 94 ILE A C 1
ATOM 753 O O . ILE A 1 94 ? 2.293 1.155 4.446 1.00 95.25 94 ILE A O 1
ATOM 757 N N . TYR A 1 95 ? 1.496 2.934 5.552 1.00 96.19 95 TYR A N 1
ATOM 758 C CA . TYR A 1 95 ? 0.455 2.213 6.279 1.00 96.19 95 TYR A CA 1
ATOM 759 C C . TYR A 1 95 ? -0.907 2.816 5.954 1.00 96.19 95 TYR A C 1
ATOM 761 O O . TYR A 1 95 ? -0.989 3.918 5.404 1.00 96.19 95 TYR A O 1
ATOM 769 N N . PHE A 1 96 ? -1.974 2.099 6.294 1.00 96.00 96 PHE A N 1
ATOM 770 C CA . PHE A 1 96 ? -3.330 2.535 5.998 1.00 96.00 96 PHE A CA 1
ATOM 771 C C . PHE A 1 96 ? -4.160 2.667 7.269 1.00 96.00 96 PHE A C 1
ATOM 773 O O . PHE A 1 96 ? -4.041 1.871 8.196 1.00 96.00 96 PHE A O 1
ATOM 780 N N . SER A 1 97 ? -5.013 3.687 7.298 1.00 94.31 97 SER A N 1
ATOM 781 C CA . SER A 1 97 ? -6.120 3.773 8.252 1.00 94.31 97 SER A CA 1
ATOM 782 C C . SER A 1 97 ? -7.428 3.333 7.592 1.00 94.31 97 SER A C 1
ATOM 784 O O . SER A 1 97 ? -7.473 3.118 6.376 1.00 94.31 97 SER A O 1
ATOM 786 N N . ALA A 1 98 ? -8.505 3.281 8.378 1.00 91.75 98 ALA A N 1
ATOM 787 C CA . ALA A 1 98 ? -9.865 3.016 7.921 1.00 91.75 98 ALA A CA 1
ATOM 788 C C . ALA A 1 98 ? -10.192 3.687 6.575 1.00 91.75 98 ALA A C 1
ATOM 790 O O . ALA A 1 98 ? -9.862 4.854 6.339 1.00 91.75 98 ALA A O 1
ATOM 791 N N . GLY A 1 99 ? -10.836 2.919 5.692 1.00 92.56 99 GLY A N 1
ATOM 792 C CA . GLY A 1 99 ? -11.126 3.344 4.321 1.00 92.56 99 GLY A CA 1
ATOM 793 C C . GLY A 1 99 ? -9.917 3.316 3.382 1.00 92.56 99 GLY A C 1
ATOM 794 O O . GLY A 1 99 ? -9.971 3.956 2.340 1.00 92.56 99 GLY A O 1
ATOM 795 N N . TRP A 1 100 ? -8.844 2.595 3.733 1.00 94.50 100 TRP A N 1
ATOM 796 C CA . TRP A 1 100 ? -7.620 2.491 2.927 1.00 94.50 100 TRP A CA 1
ATOM 797 C C . TRP A 1 100 ? -6.920 3.833 2.676 1.00 94.50 100 TRP A C 1
ATOM 799 O O . TRP A 1 100 ? -6.255 4.020 1.659 1.00 94.50 100 TRP A O 1
ATOM 809 N N . LYS A 1 101 ? -7.022 4.772 3.622 1.00 94.88 101 LYS A N 1
ATOM 810 C CA . LYS A 1 101 ? -6.337 6.062 3.511 1.00 94.88 101 LYS A CA 1
ATOM 811 C C . LYS A 1 101 ? -4.831 5.883 3.762 1.00 94.88 101 LYS A C 1
ATOM 813 O O . LYS A 1 101 ? -4.479 5.433 4.856 1.00 94.88 101 LYS A O 1
ATOM 818 N N . PRO A 1 102 ? -3.952 6.234 2.805 1.00 96.31 102 PRO A N 1
ATOM 819 C CA . PRO A 1 102 ? -2.516 5.999 2.919 1.00 96.31 102 PRO A CA 1
ATOM 820 C C . PRO A 1 102 ? -1.822 7.051 3.790 1.00 96.31 102 PRO A C 1
ATOM 822 O O . PRO A 1 102 ? -2.134 8.241 3.721 1.00 96.31 102 PRO A O 1
ATOM 825 N N . HIS A 1 103 ? -0.818 6.617 4.554 1.00 96.50 103 HIS A N 1
ATOM 826 C CA . HIS A 1 103 ? 0.014 7.475 5.398 1.00 96.50 103 HIS A CA 1
ATOM 827 C C . HIS A 1 103 ? 1.496 7.097 5.281 1.00 96.50 103 HIS A C 1
ATOM 829 O O . HIS A 1 103 ? 1.830 5.912 5.364 1.00 96.50 103 HIS A O 1
ATOM 835 N N . PRO A 1 104 ? 2.405 8.075 5.131 1.00 95.56 104 PRO A N 1
ATOM 836 C CA . PRO A 1 104 ? 3.835 7.812 5.053 1.00 95.56 104 PRO A CA 1
ATOM 837 C C . PRO A 1 104 ? 4.437 7.511 6.433 1.00 95.56 104 PRO A C 1
ATOM 839 O O . PRO A 1 104 ? 4.047 8.096 7.446 1.00 95.56 104 PRO A O 1
ATOM 842 N N . ALA A 1 105 ? 5.460 6.660 6.474 1.00 93.50 105 ALA A N 1
ATOM 843 C CA . ALA A 1 105 ? 6.271 6.413 7.658 1.00 93.50 105 ALA A CA 1
ATOM 844 C C . ALA A 1 105 ? 7.755 6.236 7.301 1.00 93.50 105 ALA A C 1
ATOM 846 O O . ALA A 1 105 ? 8.118 5.691 6.261 1.00 93.50 105 ALA A O 1
ATOM 847 N N . LYS A 1 106 ? 8.630 6.710 8.196 1.00 88.69 106 LYS A N 1
ATOM 848 C CA . LYS A 1 106 ? 10.092 6.685 8.002 1.00 88.69 106 LYS A CA 1
ATOM 849 C C . LYS A 1 106 ? 10.751 5.363 8.398 1.00 88.69 106 LYS A C 1
ATOM 851 O O . LYS A 1 106 ? 11.927 5.179 8.135 1.00 88.69 106 LYS A O 1
ATOM 856 N N . ASN A 1 107 ? 10.049 4.510 9.138 1.00 90.75 107 ASN A N 1
ATOM 857 C CA . ASN A 1 107 ? 10.512 3.193 9.572 1.00 90.75 107 ASN A CA 1
ATOM 858 C C . ASN A 1 107 ? 9.332 2.390 10.137 1.00 90.75 107 ASN A C 1
ATOM 860 O O . ASN A 1 107 ? 8.288 2.958 10.468 1.00 90.75 107 ASN A O 1
ATOM 864 N N . LEU A 1 108 ? 9.522 1.079 10.307 1.00 90.06 108 LEU A N 1
ATOM 865 C CA . LEU A 1 108 ? 8.494 0.187 10.848 1.00 90.06 108 LEU A CA 1
ATOM 866 C C . LEU A 1 108 ? 8.067 0.558 12.281 1.00 90.06 108 LEU A C 1
ATOM 868 O O . LEU A 1 108 ? 6.891 0.451 12.603 1.00 90.06 108 LEU A O 1
ATOM 872 N N . ASN A 1 109 ? 8.969 1.065 13.130 1.00 92.31 109 ASN A N 1
ATOM 873 C CA . ASN A 1 109 ? 8.601 1.491 14.489 1.00 92.31 109 ASN A CA 1
ATOM 874 C C . ASN A 1 109 ? 7.598 2.656 14.484 1.00 92.31 109 ASN A C 1
ATOM 876 O O . ASN A 1 109 ? 6.681 2.681 15.302 1.00 92.31 109 ASN A O 1
ATOM 880 N N . ALA A 1 110 ? 7.742 3.605 13.554 1.00 93.38 110 ALA A N 1
ATOM 881 C CA . ALA A 1 110 ? 6.780 4.690 13.381 1.00 93.38 110 ALA A CA 1
ATOM 882 C C . ALA A 1 110 ? 5.398 4.161 12.964 1.00 93.38 110 ALA A C 1
ATOM 884 O O . ALA A 1 110 ? 4.392 4.675 13.444 1.00 93.38 110 ALA A O 1
ATOM 885 N N . VAL A 1 111 ? 5.356 3.113 12.131 1.00 93.81 111 VAL A N 1
ATOM 886 C CA . VAL A 1 111 ? 4.112 2.428 11.749 1.00 93.81 111 VAL A CA 1
ATOM 887 C C . VAL A 1 111 ? 3.464 1.752 12.957 1.00 93.81 111 VAL A C 1
ATOM 889 O O . VAL A 1 111 ? 2.303 2.016 13.249 1.00 93.81 111 VAL A O 1
ATOM 892 N N . LEU A 1 112 ? 4.217 0.932 13.699 1.00 92.56 112 LEU A N 1
ATOM 893 C CA . LEU A 1 112 ? 3.701 0.212 14.871 1.00 92.56 112 LEU A CA 1
ATOM 894 C C . LEU A 1 112 ? 3.122 1.169 15.915 1.00 92.56 1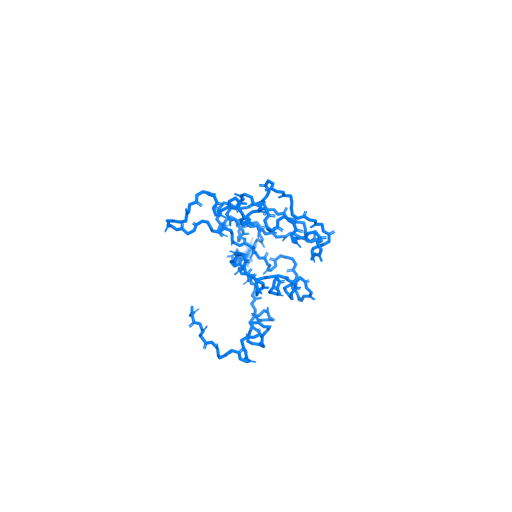12 LEU A C 1
ATOM 896 O O . LEU A 1 112 ? 2.025 0.938 16.418 1.00 92.56 112 LEU A O 1
ATOM 900 N N . LYS A 1 113 ? 3.819 2.281 16.178 1.00 92.69 113 LYS A N 1
ATOM 901 C CA . LYS A 1 113 ? 3.338 3.330 17.079 1.00 92.69 113 LYS A CA 1
ATOM 902 C C . LYS A 1 113 ? 2.060 3.993 16.562 1.00 92.69 113 LYS A C 1
ATOM 904 O O . LYS A 1 113 ? 1.136 4.193 17.338 1.00 92.69 113 LYS A O 1
ATOM 909 N N . ALA A 1 114 ? 1.991 4.331 15.273 1.00 92.31 114 ALA A N 1
ATOM 910 C CA . ALA A 1 114 ? 0.801 4.950 14.686 1.00 92.31 114 ALA A CA 1
ATOM 911 C C . ALA A 1 114 ? -0.433 4.030 14.735 1.00 92.31 114 ALA A C 1
ATOM 913 O O . ALA A 1 114 ? -1.554 4.513 14.873 1.00 92.31 114 ALA A O 1
ATOM 914 N N . LEU A 1 115 ? -0.218 2.715 14.657 1.00 90.56 115 LEU A N 1
ATOM 915 C CA . LEU A 1 115 ? -1.263 1.692 14.708 1.00 90.56 115 LEU A CA 1
ATOM 916 C C . LEU A 1 115 ? -1.545 1.167 16.129 1.00 90.56 115 LEU A C 1
ATOM 918 O O . LEU A 1 115 ? -2.389 0.289 16.291 1.00 90.56 115 LEU A O 1
ATOM 922 N N . ASN A 1 116 ? -0.858 1.681 17.157 1.00 88.88 116 ASN A N 1
ATOM 923 C CA . ASN A 1 116 ? -0.908 1.181 18.539 1.00 88.88 116 ASN A CA 1
ATOM 924 C C . ASN A 1 116 ? -0.636 -0.335 18.662 1.00 88.88 116 ASN A C 1
ATOM 926 O O . ASN A 1 116 ? -1.186 -1.013 19.531 1.00 88.88 116 ASN A O 1
ATOM 930 N N . ILE A 1 117 ? 0.214 -0.886 17.794 1.00 82.38 117 ILE A N 1
ATOM 931 C CA . ILE A 1 117 ? 0.594 -2.301 17.814 1.00 82.38 117 ILE A CA 1
ATOM 932 C C . ILE A 1 117 ? 1.792 -2.472 18.753 1.00 82.38 117 ILE A C 1
ATOM 934 O O . ILE A 1 117 ? 2.861 -1.911 18.516 1.00 82.38 117 ILE A O 1
ATOM 938 N N . GLY A 1 118 ? 1.625 -3.280 19.804 1.00 66.81 118 GLY A N 1
ATOM 939 C CA . GLY A 1 118 ? 2.692 -3.613 20.756 1.00 66.81 118 GLY A CA 1
ATOM 940 C C . GLY A 1 118 ? 2.743 -2.749 22.020 1.00 66.81 118 GLY A C 1
ATOM 941 O O . GLY A 1 118 ? 3.545 -3.040 22.907 1.00 66.81 118 GLY A O 1
ATOM 942 N N . GLU A 1 119 ? 1.871 -1.747 22.164 1.00 58.91 119 GLU A N 1
ATOM 943 C CA . GLU A 1 119 ? 1.637 -1.107 23.462 1.00 58.91 119 GLU A CA 1
ATOM 944 C C . GLU A 1 119 ? 0.682 -1.984 24.284 1.00 58.91 119 GLU A C 1
ATOM 946 O O . GLU A 1 119 ? -0.541 -1.899 24.168 1.00 58.91 119 GLU A O 1
ATOM 951 N N . ASN A 1 120 ? 1.240 -2.865 25.119 1.00 45.34 120 ASN A N 1
ATOM 952 C CA . ASN A 1 120 ? 0.467 -3.491 26.188 1.00 45.34 120 ASN A CA 1
ATOM 953 C C . ASN A 1 120 ? -0.055 -2.377 27.103 1.00 45.34 120 ASN A C 1
ATOM 955 O O . ASN A 1 120 ? 0.700 -1.812 27.893 1.00 45.34 120 ASN A O 1
ATOM 959 N N . LYS A 1 121 ? -1.357 -2.082 27.035 1.00 48.91 121 LYS A N 1
ATOM 960 C CA . LYS A 1 121 ? -2.053 -1.421 28.139 1.00 48.91 121 LYS A CA 1
ATOM 961 C C . LYS A 1 121 ? -2.124 -2.415 29.291 1.00 48.91 121 LYS A C 1
ATOM 963 O O . LYS A 1 121 ? -3.113 -3.129 29.449 1.00 48.91 121 LYS A O 1
ATOM 968 N N . THR A 1 122 ? -1.061 -2.493 30.081 1.00 44.56 122 THR A N 1
ATOM 969 C CA . THR A 1 122 ? -1.143 -3.051 31.426 1.00 44.56 122 THR A CA 1
ATOM 970 C C . THR A 1 122 ? -2.023 -2.090 32.222 1.00 44.56 122 THR A C 1
ATOM 972 O O . THR A 1 122 ? -1.552 -1.090 32.750 1.00 44.56 122 THR A O 1
ATOM 975 N N . ASN A 1 123 ? -3.333 -2.337 32.230 1.00 42.91 123 ASN A N 1
ATOM 976 C CA . ASN A 1 123 ? -4.211 -1.759 33.236 1.00 42.91 123 ASN A CA 1
ATOM 977 C C . ASN A 1 123 ? -3.829 -2.416 34.568 1.00 42.91 123 ASN A C 1
ATOM 979 O O . ASN A 1 123 ? -4.342 -3.484 34.904 1.00 42.91 123 ASN A O 1
ATOM 983 N N . GLU A 1 124 ? -2.893 -1.815 35.300 1.00 46.56 124 GLU A N 1
ATOM 984 C CA . GLU A 1 124 ? -2.810 -2.037 36.741 1.00 46.56 124 GLU A CA 1
ATOM 985 C C . GLU A 1 124 ? -4.096 -1.472 37.362 1.00 46.56 124 GLU A C 1
ATOM 987 O O . GLU A 1 124 ? -4.449 -0.322 37.085 1.00 46.56 124 GLU A O 1
ATOM 992 N N . PRO A 1 125 ? -4.852 -2.251 38.153 1.00 55.38 125 PRO A N 1
ATOM 993 C CA . PRO A 1 125 ? -5.948 -1.687 38.918 1.00 55.38 125 PRO A CA 1
ATOM 994 C C . PRO A 1 125 ? -5.355 -0.747 39.971 1.00 55.38 125 PRO A C 1
ATOM 996 O O . PRO A 1 125 ? -4.543 -1.172 40.794 1.00 55.38 125 PRO A O 1
ATOM 999 N N . GLU A 1 126 ? -5.765 0.524 39.950 1.00 49.47 126 GLU A N 1
ATOM 1000 C CA . GLU A 1 126 ? -5.549 1.441 41.066 1.00 49.47 126 GLU A CA 1
ATOM 1001 C C . GLU A 1 126 ? -6.099 0.781 42.337 1.00 49.47 126 GLU A C 1
ATOM 1003 O O . GLU A 1 126 ? -7.309 0.616 42.514 1.00 49.47 126 GLU A O 1
ATOM 1008 N N . LEU A 1 127 ? -5.187 0.362 43.215 1.00 51.97 127 LEU A N 1
ATOM 1009 C CA . LEU A 1 127 ? -5.495 0.027 44.595 1.00 51.97 127 LEU A CA 1
ATOM 1010 C C . LEU A 1 127 ? -6.015 1.301 45.257 1.00 51.97 127 LEU A C 1
ATOM 1012 O O . LEU A 1 127 ? -5.251 2.161 45.694 1.00 51.97 127 LEU A O 1
ATOM 1016 N N . VAL A 1 128 ? -7.338 1.415 45.308 1.00 55.66 128 VAL A N 1
ATOM 1017 C CA . VAL A 1 128 ? -8.037 2.380 46.147 1.00 55.66 128 VAL A CA 1
ATOM 1018 C C . VAL A 1 128 ? -7.742 1.981 47.593 1.00 55.66 128 VAL A C 1
ATOM 1020 O O . VAL A 1 128 ? -8.331 1.039 48.123 1.00 55.66 128 VAL A O 1
ATOM 1023 N N . ALA A 1 129 ? -6.764 2.641 48.209 1.00 53.44 129 ALA A N 1
ATOM 1024 C CA . ALA A 1 129 ? -6.538 2.546 49.642 1.00 53.44 129 ALA A CA 1
ATOM 1025 C C . ALA A 1 129 ? -7.685 3.288 50.344 1.00 53.44 129 ALA A C 1
ATOM 1027 O O . ALA A 1 129 ? -7.752 4.519 50.304 1.00 53.44 129 ALA A O 1
ATOM 1028 N N . GLY A 1 130 ? -8.617 2.512 50.897 1.00 53.22 130 GLY A N 1
ATOM 1029 C CA . GLY A 1 130 ? -9.541 2.951 51.943 1.00 53.22 130 GLY A CA 1
ATOM 1030 C C . GLY A 1 130 ? -8.916 2.854 53.326 1.00 53.22 130 GLY A C 1
ATOM 1031 O O . GLY A 1 130 ? -7.873 2.173 53.461 1.00 53.22 130 GLY A O 1
#

Solvent-accessible surface area (backbone atoms only — not comparable to full-atom values): 7840 Å² total; per-residue (Å²): 139,88,85,90,64,60,97,90,52,41,68,60,52,52,54,54,52,58,78,74,48,83,62,44,76,46,71,62,65,92,52,73,67,50,57,53,50,53,45,56,46,62,79,72,47,63,36,70,33,41,30,41,34,46,66,62,53,97,84,54,52,73,71,53,44,51,50,41,18,52,50,49,25,65,54,25,54,82,62,43,96,53,50,51,54,59,79,46,43,73,30,44,21,36,39,25,40,85,85,58,44,75,42,64,25,89,42,70,68,55,46,31,59,77,66,60,56,85,68,76,82,76,78,71,78,81,79,79,83,126

pLDDT: mean 80.67, std 15.85, range [40.0, 96.5]

Sequence (130 aa):
HRLYVGHDSWKETVLDLMGRSQLIVLRIGLTEGILWELKNAIDRLPPESFVIWIVPGKGERIDEAEKISQHLHEKSAGILPEAIPLEICKSEFIYFSAGWKPHPAKNLNAVLKALNIGENKTNEPELVAG

Radius of gyration: 17.46 Å; Cα contacts (8 Å, |Δi|>4): 160; chains: 1; bounding box: 34×37×64 Å

Mean predicted aligned error: 8.85 Å